Protein AF-A0A0R3ME32-F1 (afdb_monomer)

Nearest PDB structures (foldseek):
  3au6-assembly1_A  TM=9.530E-01  e=9.532E-08  Thermus thermophilus HB8
  3auo-assembly2_B  TM=9.606E-01  e=2.078E-07  Thermus thermophilus HB8
  7m0e-assembly2_B  TM=9.080E-01  e=2.996E-04  Homo sapiens
  5bpc-assembly1_A  TM=9.084E-01  e=6.342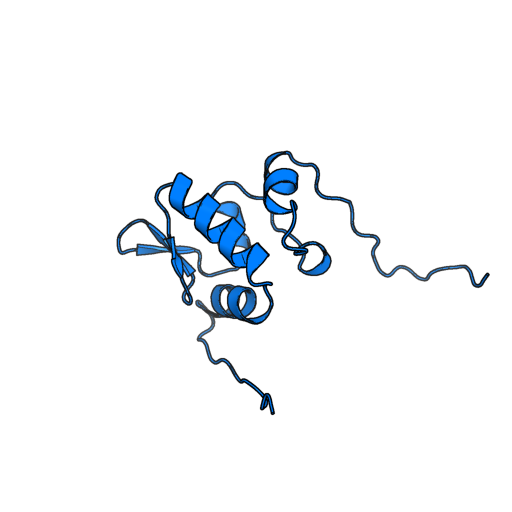E-03  Homo sapiens
  4ub5-assembly1_A  TM=8.927E-01  e=3.908E-02  Homo sapiens

pLDDT: mean 87.41, std 9.92, range [44.5, 97.88]

Solvent-accessible surface area (backbone atoms only — not comparable to full-atom values): 6246 Å² total; per-residue (Å²): 132,89,72,91,84,86,87,87,67,57,86,66,29,39,32,20,41,47,48,69,72,71,48,41,72,50,34,51,48,52,52,32,55,53,24,47,79,69,67,26,45,65,50,70,64,19,27,25,48,86,93,42,79,78,24,21,42,48,59,45,48,30,42,73,78,66,30,63,74,75,59,77,96,56,56,76,46,78,54,49,69,64,25,36,66,68,73,60,62,79,83,78,84,74,96,59,89,76,92,72,82,133

Sequence (102 aa):
MSGLKVYVADRKHLGALLLQATGSADHLEGLRSLADTKGMRLEVHGLHKGRTVIAAKEEDIYRAPGLPFIEPELCDGRSEIERALRGKLPKLVSIIPIEGTF

InterPro domains:
  IPR029398 DNA polymerase beta, thumb domain [PF14791] (18-74)
  IPR037160 DNA polymerase, thumb domain superfamily [G3DSA:3.30.210.10] (24-87)
  IPR043519 Nucleotidyltransferase superfamily [SSF81301] (4-74)

Foldseek 3Di:
DDDDDDDDDDPQQVQLQVCVVLADPLLVVLLQVLQVVVCWGRDSRAIDRVPDHPGRHNQRSQPVSPFGRDDSVQRPSPCSRVCRNVVNRDDDDDPDPPPDDD

Organism: NCBI:txid1300035

Structure (mmCIF, N/CA/C/O backbone):
data_AF-A0A0R3ME32-F1
#
_entry.id   AF-A0A0R3ME32-F1
#
loop_
_atom_site.group_PDB
_atom_site.id
_atom_site.type_symbol
_atom_site.label_atom_id
_atom_site.label_alt_id
_atom_site.label_comp_id
_atom_site.label_asym_id
_atom_site.label_entity_id
_atom_site.label_seq_id
_atom_site.pdbx_PDB_ins_code
_atom_site.Cartn_x
_atom_site.Cartn_y
_atom_site.Cartn_z
_atom_site.occupancy
_atom_site.B_iso_or_equiv
_atom_site.a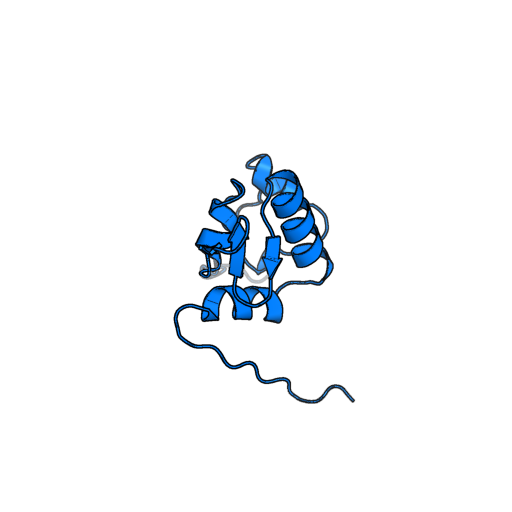uth_seq_id
_atom_site.auth_comp_id
_atom_site.auth_asym_id
_atom_site.auth_atom_id
_atom_site.pdbx_PDB_model_num
ATOM 1 N N . MET A 1 1 ? -3.246 -28.905 -7.753 1.00 44.50 1 MET A N 1
ATOM 2 C CA . MET A 1 1 ? -4.145 -28.257 -8.731 1.00 44.50 1 MET A CA 1
ATOM 3 C C . MET A 1 1 ? -4.608 -26.936 -8.141 1.00 44.50 1 MET A C 1
ATOM 5 O O . MET A 1 1 ? -5.376 -26.963 -7.188 1.00 44.50 1 MET A O 1
ATOM 9 N N . SER A 1 2 ? -4.112 -25.801 -8.634 1.00 72.06 2 SER A N 1
ATOM 10 C CA . SER A 1 2 ? -4.680 -24.500 -8.260 1.00 72.06 2 SER A CA 1
ATOM 11 C C . SER A 1 2 ? -5.930 -24.275 -9.104 1.00 72.06 2 SER A C 1
ATOM 13 O O . SER A 1 2 ? -5.834 -24.175 -10.323 1.00 72.06 2 SER A O 1
ATOM 15 N N . GLY A 1 3 ? -7.099 -24.288 -8.464 1.00 83.94 3 GLY A N 1
ATOM 16 C CA . GLY A 1 3 ? -8.359 -23.909 -9.101 1.00 83.94 3 GLY A CA 1
ATOM 17 C C . GLY A 1 3 ? -8.431 -22.402 -9.355 1.00 83.94 3 GLY A C 1
ATOM 18 O O . GLY A 1 3 ? -7.627 -21.631 -8.826 1.00 83.94 3 GLY A O 1
ATOM 19 N N . LEU A 1 4 ? -9.414 -21.98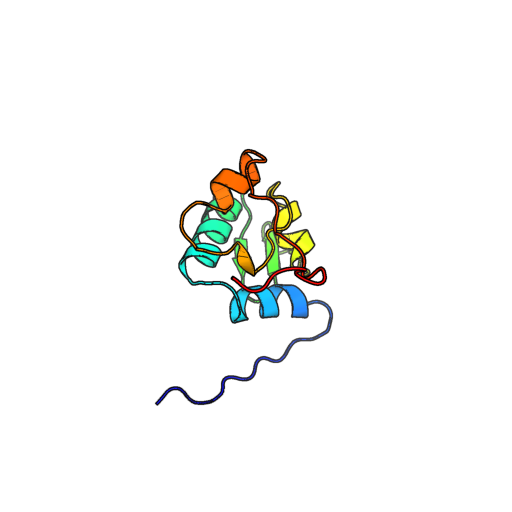0 -10.150 1.00 87.50 4 LEU A N 1
ATOM 20 C CA . LEU A 1 4 ? -9.735 -20.566 -10.331 1.00 87.50 4 LEU A CA 1
ATOM 21 C C . LEU A 1 4 ? -10.117 -19.942 -8.978 1.00 87.50 4 LEU A C 1
ATOM 23 O O . LEU A 1 4 ? -10.985 -20.463 -8.278 1.00 87.50 4 LEU A O 1
ATOM 27 N N . LYS A 1 5 ? -9.485 -18.819 -8.622 1.00 88.50 5 LYS A N 1
ATOM 28 C CA . LYS A 1 5 ? -9.853 -18.012 -7.452 1.00 88.50 5 LYS A CA 1
ATOM 29 C C . LYS A 1 5 ? -10.661 -16.803 -7.907 1.00 88.50 5 LYS A C 1
ATOM 31 O O . LYS A 1 5 ? -10.236 -16.089 -8.810 1.00 88.50 5 LYS A O 1
ATOM 36 N N . VAL A 1 6 ? -11.806 -16.577 -7.268 1.00 87.56 6 VAL A N 1
ATOM 37 C CA . VAL A 1 6 ? -12.679 -15.424 -7.518 1.00 87.56 6 VAL A CA 1
ATOM 38 C C . VAL A 1 6 ? -12.762 -14.597 -6.243 1.00 87.56 6 VAL A C 1
ATOM 40 O O . VAL A 1 6 ? -13.000 -15.135 -5.163 1.00 87.56 6 VAL A O 1
ATOM 43 N N . TYR A 1 7 ? -12.567 -13.292 -6.386 1.00 87.69 7 TYR A N 1
ATOM 44 C CA . TYR A 1 7 ? -12.609 -12.313 -5.307 1.00 87.69 7 TYR A CA 1
ATOM 45 C C . TYR A 1 7 ? -13.794 -11.366 -5.539 1.00 87.69 7 TYR A C 1
ATOM 47 O O . TYR A 1 7 ? -14.058 -10.979 -6.676 1.00 87.69 7 TYR A O 1
ATOM 55 N N . VAL A 1 8 ? -14.519 -10.999 -4.477 1.00 88.19 8 VAL A N 1
ATOM 56 C CA . VAL A 1 8 ? -15.693 -10.112 -4.547 1.00 88.19 8 VAL A CA 1
ATOM 57 C C . VAL A 1 8 ? -15.520 -8.971 -3.548 1.00 88.19 8 VAL A C 1
ATOM 59 O O . VAL A 1 8 ? -15.226 -9.212 -2.380 1.00 88.19 8 VAL A O 1
ATOM 62 N N . ALA A 1 9 ? -15.727 -7.736 -4.005 1.00 86.44 9 ALA A N 1
ATOM 63 C CA . ALA A 1 9 ? -15.742 -6.532 -3.179 1.00 86.44 9 ALA A CA 1
ATOM 64 C C . ALA A 1 9 ? -16.820 -5.560 -3.662 1.00 86.44 9 ALA A C 1
ATOM 66 O O . ALA A 1 9 ? -17.180 -5.541 -4.841 1.00 86.44 9 ALA A O 1
ATOM 67 N N . ASP A 1 10 ? -17.294 -4.704 -2.758 1.00 89.00 10 ASP A N 1
ATOM 68 C CA . ASP A 1 10 ? -17.992 -3.490 -3.164 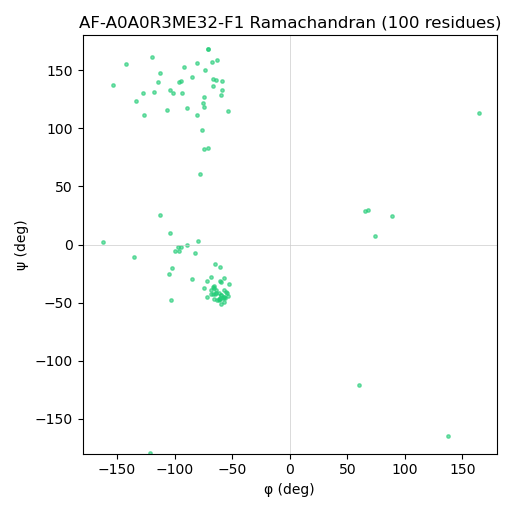1.00 89.00 10 ASP A CA 1
ATOM 69 C C . ASP A 1 10 ? -17.019 -2.472 -3.793 1.00 89.00 10 ASP A C 1
ATOM 71 O O . ASP A 1 10 ? -15.793 -2.587 -3.704 1.00 89.00 10 ASP A O 1
ATOM 75 N N . ARG A 1 11 ? -17.573 -1.430 -4.424 1.00 86.94 11 ARG A N 1
ATOM 76 C CA . ARG A 1 11 ? -16.787 -0.415 -5.144 1.00 86.94 11 ARG A CA 1
ATOM 77 C C . ARG A 1 11 ? -15.730 0.285 -4.286 1.00 86.94 11 ARG A C 1
ATOM 79 O O . ARG A 1 11 ? -14.743 0.749 -4.846 1.00 86.94 11 ARG A O 1
ATOM 86 N N . LYS A 1 12 ? -15.939 0.419 -2.972 1.00 86.81 12 LYS A N 1
ATOM 87 C CA . LYS A 1 12 ? -15.004 1.126 -2.087 1.00 86.81 12 LYS A CA 1
ATOM 88 C C . LYS A 1 12 ? -13.759 0.289 -1.819 1.00 86.81 12 LYS A C 1
ATOM 90 O O . LYS A 1 12 ? -12.676 0.856 -1.766 1.00 86.81 12 LYS A O 1
ATOM 95 N N . HIS A 1 13 ? -13.912 -1.026 -1.689 1.00 87.44 13 HIS A N 1
ATOM 96 C CA . HIS A 1 13 ? -12.822 -1.943 -1.338 1.00 87.44 13 HIS A CA 1
ATOM 97 C C . HIS A 1 13 ? -12.156 -2.609 -2.550 1.00 87.44 13 HIS A C 1
ATOM 99 O O . HIS A 1 13 ? -11.156 -3.306 -2.390 1.00 87.44 13 HIS A O 1
ATOM 105 N N . LEU A 1 14 ? -12.684 -2.393 -3.761 1.00 88.88 14 LEU A N 1
ATOM 106 C CA . LEU A 1 14 ? -12.177 -3.014 -4.985 1.00 88.88 14 LEU A CA 1
ATOM 107 C C . LEU A 1 14 ? -10.678 -2.762 -5.211 1.00 88.88 14 LEU A C 1
ATOM 109 O O . LEU A 1 14 ? -9.981 -3.692 -5.589 1.00 88.88 14 LEU A O 1
ATOM 113 N N . GLY A 1 15 ? -10.178 -1.548 -4.958 1.00 87.88 15 GLY A N 1
ATOM 114 C CA . GLY A 1 15 ? -8.762 -1.216 -5.173 1.00 87.88 15 GLY A CA 1
ATOM 115 C C . GLY A 1 15 ? -7.824 -1.979 -4.237 1.00 87.88 15 GLY A C 1
ATOM 116 O O . GLY A 1 15 ? -6.862 -2.589 -4.687 1.00 87.88 15 GLY A O 1
ATOM 117 N N . ALA A 1 16 ? -8.143 -2.010 -2.943 1.00 90.62 16 ALA A N 1
ATOM 118 C CA . ALA A 1 16 ? -7.401 -2.794 -1.962 1.00 90.62 16 ALA A CA 1
ATOM 119 C C . ALA A 1 16 ? -7.410 -4.290 -2.304 1.00 90.62 16 ALA A C 1
ATOM 121 O O . ALA A 1 16 ? -6.375 -4.947 -2.232 1.00 90.62 16 ALA A O 1
ATOM 122 N N . LEU A 1 17 ? -8.565 -4.823 -2.712 1.00 91.75 17 LEU A N 1
ATOM 123 C CA . LEU A 1 17 ? -8.685 -6.231 -3.071 1.00 91.75 17 LEU A CA 1
ATOM 124 C C . LEU A 1 17 ? -7.924 -6.567 -4.357 1.00 91.75 17 LEU A C 1
ATOM 126 O O . LEU A 1 17 ? -7.300 -7.622 -4.420 1.00 91.75 17 LEU A O 1
ATOM 130 N N . LEU A 1 18 ? -7.952 -5.674 -5.351 1.00 89.44 18 LEU A N 1
ATOM 131 C CA . LEU A 1 18 ? -7.193 -5.820 -6.591 1.00 89.44 18 LEU A CA 1
ATOM 132 C C . LEU A 1 18 ? -5.697 -5.895 -6.284 1.00 89.44 18 LEU A C 1
ATOM 134 O O . LEU A 1 18 ? -5.074 -6.881 -6.656 1.00 89.44 18 LEU A O 1
ATOM 138 N N . LEU A 1 19 ? -5.171 -4.940 -5.509 1.00 90.62 19 LEU A N 1
ATOM 139 C CA . LEU A 1 19 ? -3.774 -4.915 -5.072 1.00 90.62 19 LEU A CA 1
ATOM 140 C C . LEU A 1 19 ? -3.364 -6.224 -4.379 1.00 90.62 19 LEU A C 1
ATOM 142 O O . LEU A 1 19 ? -2.310 -6.779 -4.667 1.00 90.62 19 LEU A O 1
ATOM 146 N N . GLN A 1 20 ? -4.204 -6.754 -3.485 1.00 90.00 20 GLN A N 1
ATOM 147 C CA . GLN A 1 20 ? -3.930 -8.029 -2.805 1.00 90.00 20 GLN A CA 1
ATOM 148 C C . GLN A 1 20 ? -3.997 -9.238 -3.749 1.00 90.00 20 GLN A C 1
ATOM 150 O O . GLN A 1 20 ? -3.361 -10.256 -3.484 1.00 90.00 20 GLN A O 1
ATOM 155 N N . ALA A 1 21 ? -4.798 -9.161 -4.814 1.00 89.00 21 ALA A N 1
ATOM 156 C CA . ALA A 1 21 ? -4.974 -10.243 -5.775 1.00 89.00 21 ALA A CA 1
ATOM 157 C C . ALA A 1 21 ? -3.894 -10.256 -6.870 1.00 89.00 21 ALA A C 1
ATOM 159 O O . ALA A 1 21 ? -3.585 -11.329 -7.387 1.00 89.00 21 ALA A O 1
ATOM 160 N N . THR A 1 22 ? -3.344 -9.094 -7.234 1.00 86.38 22 THR A N 1
ATOM 161 C CA . THR A 1 22 ? -2.368 -8.933 -8.325 1.00 86.38 22 THR A CA 1
ATOM 162 C C . THR A 1 22 ? -0.939 -8.715 -7.835 1.00 86.38 22 THR A C 1
ATOM 164 O O . THR A 1 22 ? 0.001 -9.049 -8.554 1.00 86.38 22 THR A O 1
ATOM 167 N N . GLY A 1 23 ? -0.759 -8.185 -6.623 1.00 84.81 23 GLY A N 1
ATOM 168 C CA . GLY A 1 23 ? 0.552 -7.947 -6.032 1.00 84.81 23 GLY A CA 1
ATOM 169 C C . GLY A 1 23 ? 1.308 -9.243 -5.738 1.00 84.81 23 GLY A C 1
ATOM 170 O O . GLY A 1 23 ? 0.732 -10.238 -5.291 1.00 84.81 23 GLY A O 1
ATOM 171 N N . SER A 1 24 ? 2.625 -9.224 -5.950 1.00 88.44 24 SER A N 1
ATOM 172 C CA . SER A 1 24 ? 3.501 -10.297 -5.478 1.00 88.44 24 SER A CA 1
ATOM 173 C C . SER A 1 24 ? 3.565 -10.306 -3.944 1.00 88.44 24 SER A C 1
ATOM 175 O O . SER A 1 24 ? 3.308 -9.293 -3.287 1.00 88.44 24 SER A O 1
ATOM 177 N N . ALA A 1 25 ? 3.905 -11.457 -3.356 1.00 89.56 25 ALA A N 1
ATOM 178 C CA . ALA A 1 25 ? 4.045 -11.575 -1.903 1.00 89.56 25 ALA A CA 1
ATOM 179 C C . ALA A 1 25 ? 5.055 -10.550 -1.354 1.00 89.56 25 ALA A C 1
ATOM 181 O O . ALA A 1 25 ? 4.733 -9.820 -0.416 1.00 89.56 25 ALA A O 1
ATOM 182 N N . ASP A 1 26 ? 6.205 -10.438 -2.018 1.00 91.06 26 ASP A N 1
ATOM 183 C CA . ASP A 1 26 ? 7.290 -9.523 -1.662 1.00 91.06 26 ASP A CA 1
ATOM 184 C C . ASP A 1 26 ? 6.856 -8.051 -1.775 1.00 91.06 26 ASP A C 1
ATOM 186 O O . ASP A 1 26 ? 7.121 -7.248 -0.879 1.00 91.06 26 ASP A O 1
ATOM 190 N N . HIS A 1 27 ? 6.105 -7.691 -2.826 1.00 92.56 27 HIS A N 1
ATOM 191 C CA . HIS A 1 27 ? 5.562 -6.339 -2.983 1.00 92.56 27 HIS A CA 1
ATOM 192 C C . HIS A 1 27 ? 4.619 -5.965 -1.829 1.00 92.56 27 HIS A C 1
ATOM 194 O O . HIS A 1 27 ? 4.720 -4.889 -1.231 1.00 92.56 27 HIS A O 1
ATOM 200 N N . LEU A 1 28 ? 3.701 -6.873 -1.484 1.00 93.31 28 LEU A N 1
ATOM 201 C CA . LEU A 1 28 ? 2.740 -6.661 -0.404 1.00 93.31 28 LEU A CA 1
ATOM 202 C C . LEU A 1 28 ? 3.426 -6.589 0.965 1.00 93.31 28 LEU A C 1
ATOM 204 O O . LEU A 1 28 ? 3.001 -5.812 1.821 1.00 93.31 28 LEU A O 1
ATOM 208 N N . GLU A 1 29 ? 4.476 -7.378 1.189 1.00 93.62 29 GLU A N 1
ATOM 209 C CA . GLU A 1 29 ? 5.288 -7.317 2.406 1.00 93.62 29 GLU A CA 1
ATOM 210 C C . GLU A 1 29 ? 6.070 -6.001 2.512 1.00 93.62 29 GLU A C 1
ATOM 212 O O . GLU A 1 29 ? 6.066 -5.371 3.574 1.00 93.62 29 GLU A O 1
ATOM 217 N N . GLY A 1 30 ? 6.657 -5.522 1.412 1.00 93.81 30 GLY A N 1
ATOM 218 C CA . GLY A 1 30 ? 7.313 -4.216 1.356 1.00 93.81 30 GLY A CA 1
ATOM 219 C C . GLY A 1 30 ? 6.356 -3.061 1.670 1.00 93.81 30 GLY A C 1
ATOM 220 O O . GLY A 1 30 ? 6.684 -2.176 2.465 1.00 93.81 30 GLY A O 1
ATOM 221 N N . LEU A 1 31 ? 5.136 -3.094 1.123 1.00 94.12 31 LEU A N 1
ATOM 222 C CA . LEU A 1 31 ? 4.101 -2.103 1.433 1.00 94.12 31 LEU A CA 1
ATOM 223 C C . LEU A 1 31 ? 3.638 -2.153 2.889 1.00 94.12 31 LEU A C 1
ATOM 225 O O . LEU A 1 31 ? 3.469 -1.099 3.505 1.00 94.12 31 LEU A O 1
ATOM 229 N N . ARG A 1 32 ? 3.441 -3.353 3.449 1.00 96.00 32 ARG A N 1
ATOM 230 C CA . ARG A 1 32 ? 3.089 -3.525 4.868 1.00 96.00 32 ARG A CA 1
ATOM 231 C C . ARG A 1 32 ? 4.187 -2.978 5.768 1.00 96.00 32 ARG A C 1
ATOM 233 O O . ARG A 1 32 ? 3.896 -2.160 6.632 1.00 96.00 32 ARG A O 1
ATOM 240 N N . SER A 1 33 ? 5.437 -3.337 5.490 1.00 95.38 33 SER A N 1
ATOM 241 C CA . SER A 1 33 ? 6.597 -2.862 6.245 1.00 95.38 33 SER A CA 1
ATOM 242 C C . SER A 1 33 ? 6.684 -1.334 6.229 1.00 95.38 33 SER A C 1
ATOM 244 O O . SER A 1 33 ? 6.837 -0.705 7.276 1.00 95.38 33 SER A O 1
ATOM 246 N N . LEU A 1 34 ? 6.512 -0.709 5.056 1.00 95.19 34 LEU A N 1
ATOM 247 C CA . LEU A 1 34 ? 6.474 0.748 4.935 1.00 95.19 34 LEU A CA 1
ATOM 248 C C . LEU A 1 34 ? 5.307 1.355 5.729 1.00 95.19 34 LEU A C 1
ATOM 250 O O . LEU A 1 34 ? 5.515 2.320 6.468 1.00 95.19 34 LEU A O 1
ATOM 254 N N . ALA A 1 35 ? 4.099 0.804 5.601 1.00 96.69 35 ALA A N 1
ATOM 255 C CA . ALA A 1 35 ? 2.926 1.259 6.344 1.00 96.69 35 ALA A CA 1
ATOM 256 C C . ALA A 1 35 ? 3.155 1.199 7.863 1.00 96.69 35 ALA A C 1
ATOM 258 O O . ALA A 1 35 ? 2.888 2.187 8.555 1.00 96.69 35 ALA A O 1
ATOM 259 N N . ASP A 1 36 ? 3.729 0.103 8.362 1.00 97.06 36 ASP A N 1
ATOM 260 C CA . ASP A 1 36 ? 4.017 -0.104 9.781 1.00 97.06 36 ASP A CA 1
ATOM 261 C C . ASP A 1 36 ? 4.992 0.957 10.311 1.00 97.06 36 ASP A C 1
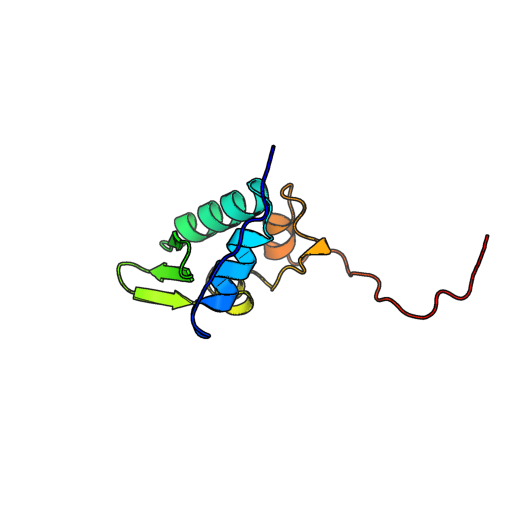ATOM 263 O O . ASP A 1 36 ? 4.739 1.559 11.358 1.00 97.06 36 ASP A O 1
ATOM 267 N N . THR A 1 37 ? 6.041 1.306 9.547 1.00 96.38 37 THR A N 1
ATOM 268 C CA . THR A 1 37 ? 6.967 2.397 9.932 1.00 96.38 37 THR A CA 1
ATOM 269 C C . THR A 1 37 ? 6.282 3.761 10.067 1.00 96.38 37 THR A C 1
ATOM 271 O O . THR A 1 37 ? 6.807 4.670 10.712 1.00 96.38 37 THR A O 1
ATOM 274 N N . LYS A 1 38 ? 5.100 3.924 9.464 1.00 96.12 38 LYS A N 1
ATOM 275 C CA . LYS A 1 38 ? 4.289 5.144 9.502 1.00 96.12 38 LYS A CA 1
ATOM 276 C C . LYS A 1 38 ? 3.082 5.032 10.446 1.00 96.12 38 LYS A C 1
ATOM 278 O O . LYS A 1 38 ? 2.226 5.921 10.445 1.00 96.12 38 LYS A O 1
ATOM 283 N N . GLY A 1 39 ? 2.998 3.970 11.254 1.00 96.94 39 GLY A N 1
ATOM 284 C CA . GLY A 1 39 ? 1.887 3.734 12.181 1.00 96.94 39 GLY A CA 1
ATOM 285 C C . GLY A 1 39 ? 0.562 3.420 11.480 1.00 96.94 39 GLY A C 1
ATOM 286 O O . GLY A 1 39 ? -0.508 3.774 11.983 1.00 96.94 39 GLY A O 1
ATOM 287 N N . MET A 1 40 ? 0.634 2.815 10.296 1.00 97.88 40 MET A N 1
ATOM 288 C CA . MET A 1 40 ? -0.499 2.379 9.483 1.00 97.88 40 MET A CA 1
ATOM 289 C C . MET A 1 40 ? -0.432 0.867 9.275 1.00 97.88 40 MET A C 1
ATOM 291 O O . MET A 1 40 ? 0.624 0.277 9.439 1.00 97.88 40 MET A O 1
ATOM 295 N N . ARG A 1 41 ? -1.546 0.236 8.896 1.00 97.25 41 ARG A N 1
ATOM 296 C CA . ARG A 1 41 ? -1.597 -1.208 8.633 1.00 97.25 41 ARG A CA 1
ATOM 297 C C . ARG A 1 41 ? -2.331 -1.497 7.334 1.00 97.25 41 ARG A C 1
ATOM 299 O O . ARG A 1 41 ? -3.476 -1.075 7.177 1.00 97.25 41 ARG A O 1
ATOM 306 N N . LEU A 1 42 ? -1.681 -2.200 6.410 1.00 96.00 42 LEU A N 1
ATOM 307 C CA . LEU A 1 42 ? -2.291 -2.621 5.149 1.00 96.00 42 LEU A CA 1
ATOM 308 C C . LEU A 1 42 ? -2.972 -3.985 5.314 1.00 96.00 42 LEU A C 1
ATOM 310 O O . LEU A 1 42 ? -2.318 -4.999 5.562 1.00 96.00 42 LEU A O 1
ATOM 314 N N . GLU A 1 43 ? -4.287 -4.005 5.129 1.00 92.38 43 GLU A N 1
ATOM 315 C CA . GLU A 1 43 ? -5.143 -5.187 5.212 1.00 92.38 43 GLU A CA 1
ATOM 316 C C . GLU A 1 43 ? -5.891 -5.429 3.892 1.00 92.38 43 GLU A C 1
ATOM 318 O O . GLU A 1 43 ? -5.759 -4.682 2.922 1.00 92.38 43 GLU A O 1
ATOM 323 N N . VAL A 1 44 ? -6.710 -6.485 3.855 1.00 88.06 44 VAL A N 1
ATOM 324 C CA . VAL A 1 44 ? -7.490 -6.873 2.668 1.00 88.06 44 VAL A CA 1
ATOM 325 C C . VAL A 1 44 ? -8.458 -5.772 2.224 1.00 88.06 44 VAL A C 1
ATOM 327 O O . VAL A 1 44 ? -8.764 -5.661 1.043 1.00 88.06 44 VAL A O 1
ATOM 330 N N . HIS A 1 45 ? -8.969 -4.970 3.159 1.00 88.25 45 HIS A N 1
ATOM 331 C CA . HIS A 1 45 ? -9.984 -3.947 2.876 1.00 88.25 45 HIS A CA 1
ATOM 332 C C . HIS A 1 45 ? -9.386 -2.549 2.679 1.00 88.25 45 HIS A C 1
ATOM 334 O O . HIS A 1 45 ? -10.114 -1.611 2.363 1.00 88.25 45 HIS A O 1
ATOM 340 N N . GLY A 1 46 ? -8.070 -2.401 2.829 1.00 94.00 46 GLY A N 1
ATOM 341 C CA . GLY A 1 46 ? -7.379 -1.138 2.619 1.00 94.00 46 GLY A CA 1
ATOM 342 C C . GLY A 1 46 ? -6.331 -0.851 3.679 1.00 94.00 46 GLY A C 1
ATOM 343 O O . GLY A 1 46 ? -5.896 -1.728 4.426 1.00 94.00 46 GLY A O 1
ATOM 344 N N . LEU A 1 47 ? -5.910 0.405 3.722 1.00 96.88 47 LEU A N 1
ATOM 345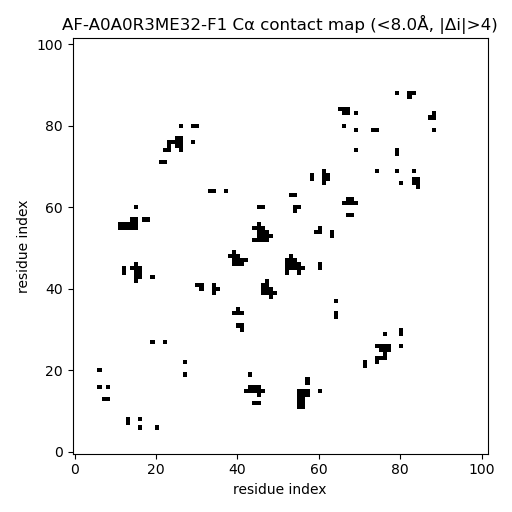 C CA . LEU A 1 47 ? -4.945 0.924 4.672 1.00 96.88 47 LEU A CA 1
ATOM 346 C C . LEU A 1 47 ? -5.669 1.509 5.884 1.00 96.88 47 LEU A C 1
ATOM 348 O O . LEU A 1 47 ? -6.583 2.327 5.751 1.00 96.88 47 LEU A O 1
ATOM 352 N N . HIS A 1 48 ? -5.229 1.112 7.071 1.00 97.06 48 HIS A N 1
ATOM 353 C CA . HIS A 1 48 ? -5.813 1.510 8.342 1.00 97.06 48 HIS A CA 1
ATOM 354 C C . HIS A 1 48 ? -4.865 2.398 9.142 1.00 97.06 48 HIS A C 1
ATOM 356 O O . HIS A 1 48 ? -3.651 2.201 9.134 1.00 97.06 48 HIS A O 1
ATOM 362 N N . LYS A 1 49 ? -5.438 3.324 9.915 1.00 96.38 49 LYS A N 1
ATOM 363 C CA . LYS A 1 49 ? -4.756 4.019 11.012 1.00 96.38 49 LYS A CA 1
ATOM 364 C C . LYS A 1 49 ? -5.594 3.869 12.276 1.00 96.38 49 LYS A C 1
ATOM 366 O O . LYS A 1 49 ? -6.711 4.383 12.366 1.00 96.38 49 LYS A O 1
ATOM 371 N N . GLY A 1 50 ? -5.085 3.104 13.239 1.00 94.50 50 GLY A N 1
ATOM 372 C CA . GLY A 1 50 ? -5.893 2.640 14.366 1.00 94.50 50 GLY A CA 1
ATOM 373 C C . GLY A 1 50 ? -7.072 1.788 13.882 1.00 94.50 50 GLY A C 1
ATOM 374 O O . GLY A 1 50 ? -6.875 0.767 13.231 1.00 94.50 50 GLY A O 1
ATOM 375 N N . ARG A 1 51 ? -8.304 2.207 14.193 1.00 93.38 51 ARG A N 1
ATOM 376 C CA . ARG A 1 51 ? -9.539 1.485 13.819 1.00 93.38 51 ARG A CA 1
ATOM 377 C C . ARG A 1 51 ? -10.179 1.978 12.518 1.00 93.38 51 ARG A C 1
ATOM 379 O O . ARG A 1 51 ? -11.192 1.426 12.102 1.00 93.38 51 ARG A O 1
ATOM 386 N N . THR A 1 52 ? -9.613 3.005 11.893 1.00 94.06 52 THR A N 1
ATOM 387 C CA . THR A 1 52 ? -10.219 3.694 10.749 1.00 94.06 52 THR A CA 1
ATOM 388 C C . THR A 1 52 ? -9.541 3.280 9.450 1.00 94.06 52 THR A C 1
ATOM 390 O O . THR A 1 52 ? -8.313 3.304 9.374 1.00 94.06 52 THR A O 1
ATOM 393 N N . VAL A 1 53 ? -10.333 2.953 8.425 1.00 94.44 53 VAL A N 1
ATOM 394 C CA . VAL A 1 53 ? -9.855 2.815 7.039 1.00 94.44 53 VAL A CA 1
ATOM 395 C C . VAL A 1 53 ? -9.599 4.214 6.487 1.00 94.44 53 VAL A C 1
ATOM 397 O O . VAL A 1 53 ? -10.522 5.023 6.408 1.00 94.44 53 VAL A O 1
ATOM 400 N N . ILE A 1 54 ? -8.353 4.506 6.127 1.00 95.81 54 ILE A N 1
ATOM 401 C CA . ILE A 1 54 ? -7.934 5.818 5.611 1.00 95.81 54 ILE A CA 1
ATOM 402 C C . ILE A 1 54 ? -7.752 5.827 4.090 1.00 95.81 54 ILE A C 1
ATOM 404 O O . ILE A 1 54 ? -7.803 6.891 3.484 1.00 95.81 54 ILE A O 1
ATOM 408 N N . ALA A 1 55 ? -7.570 4.657 3.473 1.00 95.06 55 ALA A N 1
ATOM 409 C CA . ALA A 1 55 ? -7.481 4.500 2.027 1.00 95.06 55 ALA A CA 1
ATOM 410 C C . ALA A 1 55 ? -7.925 3.092 1.617 1.00 95.06 55 ALA A C 1
ATOM 412 O O . ALA A 1 55 ? -7.559 2.115 2.263 1.00 95.06 55 ALA A O 1
ATOM 413 N N . ALA A 1 56 ? -8.701 2.990 0.540 1.00 93.88 56 ALA A N 1
ATOM 414 C CA . ALA A 1 56 ? -9.172 1.711 -0.007 1.00 93.88 56 ALA A CA 1
ATOM 415 C C . ALA A 1 56 ? -9.045 1.622 -1.539 1.00 93.88 56 ALA A C 1
ATOM 417 O O . ALA A 1 56 ? -9.178 0.543 -2.117 1.00 93.88 56 ALA A O 1
ATOM 418 N N . LYS A 1 57 ? -8.744 2.746 -2.203 1.00 93.31 57 LYS A N 1
ATOM 419 C CA . LYS A 1 57 ? -8.288 2.757 -3.594 1.00 93.31 57 LYS A CA 1
ATOM 420 C C . LYS A 1 57 ? -6.787 2.528 -3.623 1.00 93.31 57 LYS A C 1
ATOM 422 O O . LYS A 1 57 ? -6.074 3.037 -2.765 1.00 93.31 57 LYS A O 1
ATOM 427 N N . GLU A 1 58 ? -6.324 1.810 -4.632 1.00 91.62 58 GLU A N 1
ATOM 428 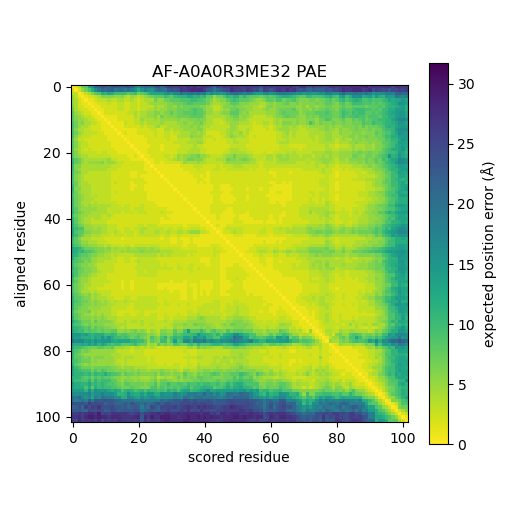C CA . GLU A 1 58 ? -4.920 1.432 -4.778 1.00 91.62 58 GLU A CA 1
ATOM 429 C C . GLU A 1 58 ? -3.983 2.651 -4.797 1.00 91.62 58 GLU A C 1
ATOM 431 O O . GLU A 1 58 ? -3.066 2.736 -3.986 1.00 91.62 58 GLU A O 1
ATOM 436 N N . GLU A 1 59 ? -4.283 3.668 -5.610 1.00 91.94 59 GLU A N 1
ATOM 437 C CA . GLU A 1 59 ? -3.519 4.925 -5.628 1.00 91.94 59 GLU A CA 1
ATOM 438 C C . GLU A 1 59 ? -3.427 5.600 -4.252 1.00 91.94 59 GLU A C 1
ATOM 440 O O . GLU A 1 59 ? -2.370 6.102 -3.868 1.00 91.94 59 GLU A O 1
ATOM 445 N N . ASP A 1 60 ? -4.524 5.607 -3.494 1.00 94.69 60 ASP A N 1
ATOM 446 C CA . ASP A 1 60 ? -4.571 6.235 -2.173 1.00 94.69 60 ASP A CA 1
ATOM 447 C C . ASP A 1 60 ? -3.778 5.419 -1.138 1.00 94.69 60 ASP A C 1
ATOM 449 O O . ASP A 1 60 ? -3.177 5.995 -0.229 1.00 94.69 60 ASP A O 1
ATOM 453 N N . ILE A 1 61 ? -3.731 4.089 -1.293 1.00 95.31 61 ILE A N 1
ATOM 454 C CA . ILE A 1 61 ? -2.925 3.185 -0.459 1.00 95.31 61 ILE A CA 1
ATOM 455 C C . ILE A 1 61 ? -1.433 3.481 -0.633 1.00 95.31 61 ILE A C 1
ATOM 457 O O . ILE A 1 61 ? -0.710 3.477 0.361 1.00 95.31 61 ILE A O 1
ATOM 461 N N . TYR A 1 62 ? -0.979 3.790 -1.850 1.00 94.88 62 TYR A N 1
ATOM 462 C CA . TYR A 1 62 ? 0.399 4.221 -2.099 1.00 94.88 62 TYR A CA 1
ATOM 463 C C . TYR A 1 62 ? 0.669 5.639 -1.578 1.00 94.88 62 TYR A C 1
ATOM 465 O O . TYR A 1 62 ? 1.669 5.878 -0.896 1.00 94.88 62 TYR A O 1
ATOM 473 N N . ARG A 1 63 ? -0.238 6.589 -1.840 1.00 95.75 63 ARG A N 1
ATOM 474 C CA . ARG A 1 63 ? -0.046 8.001 -1.463 1.00 95.75 63 ARG A CA 1
ATOM 475 C C . ARG A 1 63 ? -0.013 8.224 0.045 1.00 95.75 63 ARG A C 1
ATOM 477 O O . ARG A 1 63 ? 0.762 9.056 0.511 1.00 95.75 63 ARG A O 1
ATOM 484 N N . ALA A 1 64 ? -0.821 7.499 0.815 1.00 95.88 64 ALA A N 1
ATOM 485 C CA . ALA A 1 64 ? -0.926 7.678 2.264 1.00 95.88 64 ALA A CA 1
ATOM 486 C C . ALA A 1 64 ? 0.415 7.529 3.030 1.00 95.88 64 ALA A C 1
ATOM 488 O O . ALA A 1 64 ? 0.712 8.394 3.858 1.00 95.88 64 ALA A O 1
ATOM 489 N N . PRO A 1 65 ? 1.266 6.514 2.770 1.00 94.31 65 PRO A N 1
ATOM 490 C CA . PRO A 1 65 ? 2.622 6.428 3.322 1.00 94.31 65 PRO A CA 1
ATOM 491 C C . PRO A 1 65 ? 3.673 7.291 2.599 1.00 94.31 65 PRO A C 1
ATOM 493 O O . PRO A 1 65 ? 4.841 7.265 2.996 1.00 94.31 65 PRO A O 1
ATOM 496 N N . GLY A 1 66 ? 3.283 8.080 1.592 1.00 93.19 66 GLY A N 1
ATOM 497 C CA . GLY A 1 66 ? 4.173 8.966 0.837 1.00 93.19 66 GLY A CA 1
ATOM 498 C C . GLY A 1 66 ? 4.839 8.308 -0.372 1.00 93.19 66 GLY A C 1
ATOM 499 O O . GLY A 1 66 ? 5.909 8.750 -0.786 1.00 93.19 66 GLY A O 1
ATOM 500 N N . LEU A 1 67 ? 4.238 7.254 -0.926 1.00 94.00 67 LEU A N 1
ATOM 501 C CA . LEU A 1 67 ? 4.723 6.589 -2.129 1.00 94.00 67 LEU A CA 1
ATOM 502 C C . LEU A 1 67 ? 4.013 7.154 -3.372 1.00 94.00 67 LEU A C 1
ATOM 504 O O . LEU A 1 67 ? 2.802 7.395 -3.328 1.00 94.00 67 LEU A O 1
ATOM 508 N N . PRO A 1 68 ? 4.715 7.355 -4.502 1.00 92.62 68 PRO A N 1
ATOM 509 C CA . PRO A 1 68 ? 4.027 7.482 -5.779 1.00 92.62 68 PRO A CA 1
ATOM 510 C C . PRO A 1 68 ? 3.289 6.176 -6.106 1.00 92.62 68 PRO A C 1
ATOM 512 O O . PRO A 1 68 ? 3.636 5.111 -5.594 1.00 92.62 68 PRO A O 1
ATOM 515 N N . PHE A 1 69 ? 2.289 6.261 -6.984 1.00 91.00 69 PHE A N 1
ATOM 516 C CA . PHE A 1 69 ? 1.674 5.067 -7.558 1.00 91.00 69 PHE A CA 1
ATOM 517 C C . PHE A 1 69 ? 2.744 4.242 -8.287 1.00 91.00 69 PHE A C 1
ATOM 519 O O . PHE A 1 69 ? 3.562 4.804 -9.022 1.00 91.00 69 PHE A O 1
ATOM 526 N N . ILE A 1 70 ? 2.757 2.934 -8.043 1.00 89.25 70 ILE A N 1
ATOM 527 C CA . ILE A 1 70 ? 3.663 1.995 -8.701 1.00 89.25 70 ILE A CA 1
ATOM 528 C C . ILE A 1 70 ? 2.824 1.197 -9.687 1.00 89.25 70 ILE A C 1
ATOM 530 O O . ILE A 1 70 ? 1.914 0.481 -9.285 1.00 89.25 70 ILE A O 1
ATOM 534 N N . GLU A 1 71 ? 3.127 1.353 -10.973 1.00 87.56 71 GLU A N 1
ATOM 535 C CA . GLU A 1 71 ? 2.478 0.588 -12.038 1.00 87.56 71 GLU A CA 1
ATOM 536 C C . GLU A 1 71 ? 2.689 -0.923 -11.811 1.00 87.56 71 GLU A C 1
ATOM 538 O O . GLU A 1 71 ? 3.798 -1.316 -11.426 1.00 87.56 71 GLU A O 1
ATOM 543 N N . PRO A 1 72 ? 1.682 -1.781 -12.063 1.00 84.38 72 PRO A N 1
ATOM 544 C CA . PRO A 1 72 ? 1.770 -3.223 -11.815 1.00 84.38 72 PRO A CA 1
ATOM 545 C C . PRO A 1 72 ? 2.993 -3.905 -12.448 1.00 84.38 72 PRO A C 1
ATOM 547 O O . PRO A 1 72 ? 3.573 -4.816 -11.859 1.00 84.38 72 PRO A O 1
ATOM 550 N N . GLU A 1 73 ? 3.434 -3.442 -13.619 1.00 84.19 73 GLU A N 1
ATOM 551 C CA . GLU A 1 73 ? 4.609 -3.939 -14.347 1.00 84.19 73 GLU A CA 1
ATOM 552 C C . GLU A 1 73 ? 5.932 -3.696 -13.602 1.00 84.19 73 GLU A C 1
ATOM 554 O O . GLU A 1 73 ? 6.950 -4.309 -13.925 1.00 84.19 73 GLU A O 1
ATOM 559 N N . LEU A 1 74 ? 5.934 -2.797 -12.615 1.00 84.31 74 LEU A N 1
ATOM 560 C CA . LEU A 1 74 ? 7.090 -2.446 -11.792 1.00 84.31 74 LEU A CA 1
ATOM 561 C C . LEU A 1 74 ? 7.090 -3.138 -10.423 1.00 84.31 74 LEU A C 1
ATOM 563 O O . LEU A 1 74 ? 8.072 -3.003 -9.691 1.00 84.31 74 LEU A O 1
ATOM 567 N N . CYS A 1 75 ? 6.031 -3.874 -10.075 1.00 85.31 75 CYS A N 1
ATOM 568 C CA . CYS A 1 75 ? 5.880 -4.583 -8.802 1.00 85.31 75 CYS A CA 1
ATOM 569 C C . CYS A 1 75 ? 6.697 -5.889 -8.773 1.00 85.31 75 CYS A C 1
ATOM 571 O O . CYS A 1 75 ? 6.155 -6.988 -8.645 1.00 85.31 75 CYS A O 1
ATOM 573 N N . ASP A 1 76 ? 8.021 -5.769 -8.914 1.00 75.94 76 ASP A N 1
ATOM 574 C CA . ASP A 1 76 ? 8.948 -6.905 -8.991 1.00 75.94 76 ASP A CA 1
ATOM 575 C C . ASP A 1 76 ? 9.357 -7.492 -7.629 1.00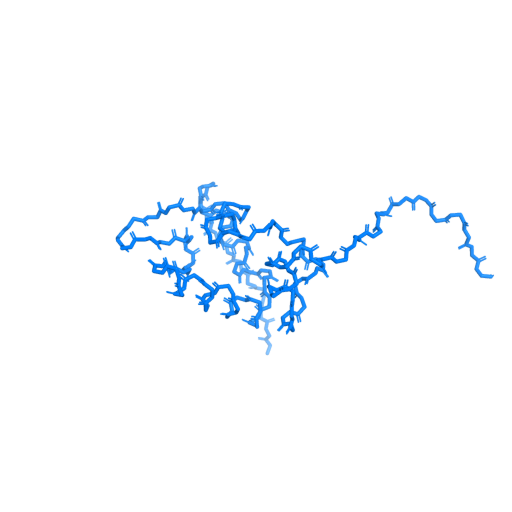 75.94 76 ASP A C 1
ATOM 577 O O . ASP A 1 76 ? 10.000 -8.543 -7.597 1.00 75.94 76 ASP A O 1
ATOM 581 N N . GLY A 1 77 ? 8.964 -6.852 -6.520 1.00 72.94 77 GLY A N 1
ATOM 582 C CA . GLY A 1 77 ? 9.206 -7.320 -5.157 1.00 72.94 77 GLY A CA 1
ATOM 583 C C . GLY A 1 77 ? 10.644 -7.160 -4.660 1.00 72.94 77 GLY A C 1
ATOM 584 O O . GLY A 1 77 ? 10.983 -7.685 -3.604 1.00 72.94 77 GLY A O 1
ATOM 585 N N . ARG A 1 78 ? 11.529 -6.486 -5.405 1.00 71.62 78 ARG A N 1
ATOM 586 C CA . ARG A 1 78 ? 12.966 -6.438 -5.080 1.00 71.62 78 ARG A CA 1
ATOM 587 C C . ARG A 1 78 ? 13.391 -5.126 -4.445 1.00 71.62 78 ARG A C 1
ATOM 589 O O . ARG A 1 78 ? 14.175 -5.116 -3.502 1.00 71.62 78 ARG A O 1
ATOM 596 N N . SER A 1 79 ? 12.986 -4.006 -5.038 1.00 80.56 79 SER A N 1
ATOM 597 C CA . SER A 1 79 ? 13.496 -2.672 -4.665 1.00 80.56 79 SER A CA 1
ATOM 598 C C . SER A 1 79 ? 12.620 -1.517 -5.148 1.00 80.56 79 SER A C 1
ATOM 600 O O . SER A 1 79 ? 12.965 -0.347 -4.970 1.00 80.56 79 SER A O 1
ATOM 602 N N . GLU A 1 80 ? 11.498 -1.815 -5.791 1.00 86.50 80 GLU A N 1
ATOM 603 C CA . GLU A 1 80 ? 10.562 -0.851 -6.346 1.00 86.50 80 GLU A CA 1
ATOM 604 C C . GLU A 1 80 ? 10.044 0.119 -5.285 1.00 86.50 80 GLU A C 1
ATOM 606 O O . GLU A 1 80 ? 9.998 1.314 -5.559 1.00 86.50 80 GLU A O 1
ATOM 611 N N . ILE A 1 81 ? 9.776 -0.345 -4.057 1.00 90.44 81 ILE A N 1
ATOM 612 C CA . ILE A 1 81 ? 9.329 0.517 -2.952 1.00 90.44 81 ILE A CA 1
ATOM 613 C C . ILE A 1 81 ? 10.416 1.541 -2.594 1.00 90.44 81 ILE A C 1
ATOM 615 O O . ILE A 1 81 ? 10.158 2.744 -2.534 1.00 90.44 81 ILE A O 1
ATOM 619 N N . GLU A 1 82 ? 11.668 1.108 -2.432 1.00 89.75 82 GLU A N 1
ATOM 620 C CA . GLU A 1 82 ? 12.783 2.019 -2.142 1.00 89.75 82 GLU A CA 1
ATOM 621 C C . GLU A 1 82 ? 13.085 2.974 -3.301 1.00 89.75 82 GLU A C 1
ATOM 623 O O . GLU A 1 82 ? 13.514 4.117 -3.108 1.00 89.75 82 GLU A O 1
ATOM 628 N N . ARG A 1 83 ? 12.944 2.496 -4.539 1.00 90.12 83 ARG A N 1
ATOM 629 C CA . ARG A 1 83 ? 13.128 3.314 -5.740 1.00 90.12 83 ARG A CA 1
ATOM 630 C C . ARG A 1 83 ? 12.023 4.352 -5.844 1.00 90.12 83 ARG A C 1
ATOM 632 O O . ARG A 1 83 ? 12.335 5.507 -6.111 1.00 90.12 83 ARG A O 1
ATOM 639 N N . ALA A 1 84 ? 10.781 3.974 -5.572 1.00 91.25 84 ALA A N 1
ATOM 640 C CA . ALA A 1 84 ? 9.628 4.858 -5.530 1.00 91.25 84 ALA A CA 1
ATOM 641 C C . ALA A 1 84 ? 9.795 5.955 -4.474 1.00 91.25 84 ALA A C 1
ATOM 643 O O . ALA A 1 84 ? 9.656 7.130 -4.808 1.00 91.25 84 ALA A O 1
ATOM 644 N N . LEU A 1 85 ? 10.227 5.610 -3.256 1.00 89.19 85 LEU A N 1
ATOM 645 C CA . LEU A 1 85 ? 10.529 6.592 -2.204 1.00 89.19 85 LEU A CA 1
ATOM 646 C C . LEU A 1 85 ? 11.625 7.592 -2.606 1.00 89.19 85 LEU A C 1
ATOM 648 O O . LEU A 1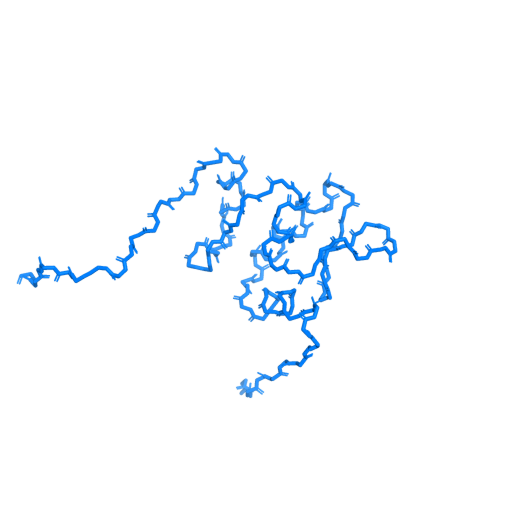 85 ? 11.599 8.746 -2.188 1.00 89.19 85 LEU A O 1
ATOM 652 N N . ARG A 1 86 ? 12.594 7.164 -3.425 1.00 91.19 86 ARG A N 1
ATOM 653 C CA . ARG A 1 86 ? 13.682 8.018 -3.933 1.00 91.19 86 ARG A CA 1
ATOM 654 C C . ARG A 1 86 ? 13.344 8.736 -5.244 1.00 91.19 86 ARG A C 1
ATOM 656 O O . ARG A 1 86 ? 14.213 9.426 -5.772 1.00 91.19 86 ARG A O 1
ATOM 663 N N . GLY A 1 87 ? 12.149 8.540 -5.807 1.00 87.75 87 GLY A N 1
ATOM 664 C CA . GLY A 1 87 ? 11.785 9.074 -7.125 1.00 87.75 87 GLY A CA 1
ATOM 665 C C . GLY A 1 87 ? 12.598 8.478 -8.285 1.00 87.75 87 GLY A C 1
ATOM 666 O O . GLY A 1 87 ? 12.837 9.149 -9.282 1.00 87.75 87 GLY A O 1
ATOM 667 N N . LYS A 1 88 ? 13.064 7.229 -8.150 1.00 89.38 88 LYS A N 1
ATOM 668 C CA . LYS A 1 88 ? 13.928 6.502 -9.104 1.00 89.38 88 LYS A CA 1
ATOM 669 C C . LYS A 1 88 ? 13.228 5.310 -9.774 1.00 89.38 88 LYS A C 1
ATOM 671 O O . LYS A 1 88 ? 13.888 4.333 -10.156 1.00 89.38 88 LYS A O 1
ATOM 676 N N . LEU A 1 89 ? 11.898 5.345 -9.878 1.00 86.94 89 LEU A N 1
ATOM 677 C CA . LEU A 1 89 ? 11.176 4.376 -10.704 1.00 86.94 89 LEU A CA 1
ATOM 678 C C . LEU A 1 89 ? 11.570 4.564 -12.174 1.00 86.94 89 LEU A C 1
ATOM 680 O O . LEU A 1 89 ? 11.803 5.696 -12.607 1.00 86.94 89 LEU A O 1
ATOM 684 N N . PRO A 1 90 ? 11.706 3.472 -12.939 1.00 83.25 90 PRO A N 1
ATOM 685 C CA . PRO A 1 90 ? 12.039 3.575 -14.343 1.00 83.25 90 PRO A CA 1
ATOM 686 C C . PRO A 1 90 ? 10.806 4.081 -15.096 1.00 83.25 90 PRO A C 1
ATOM 688 O O . PRO A 1 90 ? 9.667 3.811 -14.716 1.00 83.25 90 PRO A O 1
ATOM 691 N N . LYS A 1 91 ? 11.026 4.807 -16.188 1.00 82.00 91 LYS A N 1
ATOM 692 C CA . LYS A 1 91 ? 9.927 5.189 -17.069 1.00 82.00 91 LYS A CA 1
ATOM 693 C C . LYS A 1 91 ? 9.516 3.967 -17.887 1.00 82.00 91 LYS A C 1
ATOM 695 O O . LYS A 1 91 ? 10.353 3.414 -18.598 1.00 82.00 91 LYS A O 1
ATOM 700 N N . LEU A 1 92 ? 8.253 3.560 -17.789 1.00 81.00 92 LEU A N 1
ATOM 701 C CA . LEU A 1 92 ? 7.712 2.521 -18.659 1.00 81.00 92 LEU A CA 1
ATOM 702 C C . LEU A 1 92 ? 7.666 3.027 -20.103 1.00 81.00 92 LEU A C 1
ATOM 704 O O . LEU A 1 92 ? 7.274 4.167 -20.374 1.00 81.00 92 LEU A O 1
ATOM 708 N N . VAL A 1 93 ? 8.081 2.169 -21.030 1.00 79.31 93 VAL A N 1
ATOM 709 C CA . VAL A 1 93 ? 7.793 2.363 -22.450 1.00 79.31 93 VAL A CA 1
ATOM 710 C C . VAL A 1 93 ? 6.322 2.027 -22.671 1.00 79.31 93 VAL A C 1
ATOM 712 O O . VAL A 1 93 ? 5.854 0.972 -22.255 1.00 79.31 93 VAL A O 1
ATOM 715 N N . SER A 1 94 ? 5.577 2.949 -23.274 1.00 72.12 94 SER A N 1
ATOM 716 C CA . SER A 1 94 ? 4.180 2.696 -23.631 1.00 72.12 94 SER A CA 1
ATOM 717 C C . SER A 1 94 ? 4.115 1.893 -24.929 1.00 72.12 94 SER A C 1
ATOM 719 O O . SER A 1 94 ? 5.040 1.961 -25.743 1.00 72.12 94 SER A O 1
ATOM 721 N N . ILE A 1 95 ? 3.017 1.167 -25.144 1.00 70.06 95 ILE A N 1
ATOM 722 C CA . ILE A 1 95 ? 2.720 0.519 -26.426 1.00 70.06 95 ILE A CA 1
ATOM 723 C C . ILE A 1 95 ? 2.361 1.624 -27.428 1.00 70.06 95 ILE A C 1
ATOM 725 O O . ILE A 1 95 ? 1.204 1.971 -27.645 1.00 70.06 95 ILE A O 1
ATOM 729 N N . ILE A 1 96 ? 3.393 2.227 -28.000 1.00 69.50 96 ILE A N 1
ATOM 730 C CA . ILE A 1 96 ? 3.348 2.965 -29.260 1.00 69.50 96 ILE A CA 1
ATOM 731 C C . ILE A 1 96 ? 3.686 1.978 -30.386 1.00 69.50 96 ILE A C 1
ATOM 733 O O . ILE A 1 96 ? 4.378 0.993 -30.115 1.00 69.50 96 ILE A O 1
ATOM 737 N N . PRO A 1 97 ? 3.208 2.187 -31.629 1.00 64.06 97 PRO A N 1
ATOM 738 C CA . PRO A 1 97 ? 3.556 1.320 -32.750 1.00 64.06 97 PRO A CA 1
ATOM 739 C C . PRO A 1 97 ? 5.079 1.228 -32.845 1.00 64.06 97 PRO A C 1
ATOM 741 O O . PRO A 1 97 ? 5.759 2.233 -33.045 1.00 64.06 97 PRO A O 1
ATOM 744 N N . ILE A 1 98 ? 5.614 0.032 -32.616 1.00 64.88 98 ILE A N 1
ATOM 745 C CA . ILE A 1 98 ? 7.046 -0.220 -32.700 1.00 64.88 98 ILE A CA 1
ATOM 746 C C . ILE A 1 98 ? 7.361 -0.282 -34.194 1.00 64.88 98 ILE A C 1
ATOM 748 O O . ILE A 1 98 ? 7.099 -1.291 -34.845 1.00 64.88 98 ILE A O 1
ATOM 752 N N . GLU A 1 99 ? 7.860 0.814 -34.762 1.00 59.91 99 GLU A N 1
ATOM 753 C CA . GLU A 1 99 ? 8.377 0.822 -36.131 1.00 59.91 99 GLU A CA 1
ATOM 754 C C . GLU A 1 99 ? 9.737 0.112 -36.151 1.00 59.91 99 GLU A C 1
ATOM 756 O O . GLU A 1 99 ? 10.789 0.738 -36.051 1.00 59.91 99 GLU A O 1
ATOM 761 N N . GLY A 1 100 ? 9.724 -1.220 -36.210 1.00 64.88 100 GLY A N 1
ATOM 762 C CA . GLY A 1 100 ? 10.946 -1.992 -36.411 1.00 64.88 100 GLY A CA 1
ATOM 763 C C . GLY A 1 100 ? 10.812 -3.474 -36.086 1.00 64.88 100 GLY A C 1
ATOM 764 O O . GLY A 1 100 ? 10.682 -3.859 -34.926 1.00 64.88 100 GLY A O 1
ATOM 765 N N . THR A 1 101 ? 10.918 -4.309 -37.115 1.00 58.84 101 THR A N 1
ATOM 766 C CA . THR A 1 101 ? 11.370 -5.704 -37.005 1.00 58.84 101 THR A CA 1
ATOM 767 C C . THR A 1 101 ? 12.862 -5.762 -37.331 1.00 58.84 101 THR A C 1
ATOM 769 O O . THR A 1 101 ? 13.309 -5.036 -38.218 1.00 58.84 101 THR A O 1
ATOM 772 N N . PHE A 1 102 ? 13.591 -6.586 -36.570 1.00 61.72 102 PHE A N 1
ATOM 773 C CA . PHE A 1 102 ? 15.038 -6.830 -36.652 1.00 61.72 102 PHE A CA 1
ATOM 774 C C . PHE A 1 102 ? 15.545 -7.177 -38.056 1.00 61.72 102 PHE A C 1
ATOM 776 O O . PHE A 1 102 ? 14.797 -7.851 -38.801 1.00 61.72 102 PHE A O 1
#

Secondary structure (DSSP, 8-state):
--PPP-----TTTHHHHHHHHHS-HHHHHHHHHHHHHTT-EEETTEEEETTEEEE-SHHHHHHTTTPPP--GGG--SSSHHHHHHTT-PPPPPP--------

Mean predicted aligned error: 6.31 Å

Radius of gyration: 15.63 Å; Cα contacts (8 Å, |Δi|>4): 118; chains: 1; bounding box: 33×37×51 Å